Protein AF-X8GVH3-F1 (afdb_monomer_lite)

Structure (mmCIF, N/CA/C/O backbone):
data_AF-X8GVH3-F1
#
_entry.id   AF-X8GVH3-F1
#
loop_
_atom_site.group_PDB
_atom_site.id
_atom_site.type_symbol
_atom_site.label_atom_id
_atom_site.label_alt_id
_atom_site.label_comp_id
_atom_site.label_asym_id
_atom_site.label_entity_id
_atom_site.label_seq_id
_atom_site.pdbx_PDB_ins_code
_atom_site.Cartn_x
_atom_site.Cartn_y
_atom_site.Cartn_z
_atom_site.occupancy
_atom_site.B_iso_or_equiv
_atom_site.auth_seq_id
_atom_site.auth_comp_id
_atom_site.auth_asym_id
_atom_site.auth_atom_id
_atom_site.pdbx_PDB_model_num
ATOM 1 N N . MET A 1 1 ? 8.259 3.656 -16.405 1.00 79.50 1 MET A N 1
ATOM 2 C CA . MET A 1 1 ? 8.261 3.577 -14.925 1.00 79.50 1 MET A CA 1
ATOM 3 C C . MET A 1 1 ? 7.581 4.824 -14.394 1.00 79.50 1 MET A C 1
ATOM 5 O O . MET A 1 1 ? 7.848 5.890 -14.930 1.00 79.50 1 MET A O 1
ATOM 9 N N . ALA A 1 2 ? 6.696 4.694 -13.407 1.00 92.88 2 ALA A N 1
ATOM 10 C CA . ALA A 1 2 ? 6.091 5.832 -12.715 1.00 92.88 2 ALA A CA 1
ATOM 11 C C . ALA A 1 2 ? 6.747 5.992 -11.336 1.00 92.88 2 ALA A C 1
ATOM 13 O O . ALA A 1 2 ? 7.134 4.994 -10.727 1.00 92.88 2 ALA A O 1
ATOM 14 N N . VAL A 1 3 ? 6.887 7.230 -10.863 1.00 92.75 3 VAL A N 1
ATOM 15 C CA . VAL A 1 3 ? 7.466 7.549 -9.550 1.00 92.75 3 VAL A CA 1
ATOM 16 C C . VAL A 1 3 ? 6.364 8.101 -8.657 1.00 92.75 3 VAL A C 1
ATOM 18 O O . VAL A 1 3 ? 5.606 8.970 -9.081 1.00 92.75 3 VAL A O 1
ATOM 21 N N . ILE A 1 4 ? 6.282 7.600 -7.425 1.00 93.69 4 ILE A N 1
ATOM 22 C CA . ILE A 1 4 ? 5.334 8.066 -6.411 1.00 93.69 4 ILE A CA 1
ATOM 23 C C . ILE A 1 4 ? 6.146 8.601 -5.231 1.00 93.69 4 ILE A C 1
ATOM 25 O O . ILE A 1 4 ? 6.914 7.859 -4.623 1.00 93.69 4 ILE A O 1
ATOM 29 N N . ASN A 1 5 ? 5.960 9.880 -4.907 1.00 94.00 5 ASN A N 1
ATOM 30 C CA . ASN A 1 5 ? 6.576 10.523 -3.749 1.00 94.00 5 ASN A CA 1
ATOM 31 C C . ASN A 1 5 ? 5.524 10.684 -2.651 1.00 94.00 5 ASN A C 1
ATOM 33 O O . ASN A 1 5 ? 4.520 11.365 -2.853 1.00 94.00 5 ASN A O 1
ATOM 37 N N . ILE A 1 6 ? 5.756 10.067 -1.494 1.00 91.75 6 ILE A N 1
ATOM 38 C CA . ILE A 1 6 ? 4.826 10.083 -0.360 1.00 91.75 6 ILE A CA 1
ATOM 39 C C . ILE A 1 6 ? 5.539 10.701 0.837 1.00 91.75 6 ILE A C 1
ATOM 41 O O . ILE A 1 6 ? 6.643 10.286 1.187 1.00 91.75 6 ILE A O 1
ATOM 45 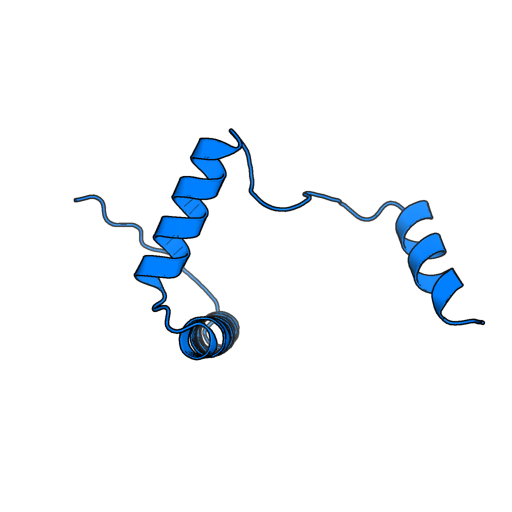N N . ARG A 1 7 ? 4.898 11.680 1.481 1.00 95.19 7 ARG A N 1
ATOM 46 C CA . ARG A 1 7 ? 5.331 12.175 2.788 1.00 95.19 7 ARG A CA 1
ATOM 47 C C . ARG A 1 7 ? 4.707 11.301 3.869 1.00 95.19 7 ARG A C 1
ATOM 49 O O . ARG A 1 7 ? 3.494 11.133 3.900 1.00 95.19 7 ARG A O 1
ATOM 56 N N . VAL A 1 8 ? 5.540 10.778 4.755 1.00 94.19 8 VAL A N 1
ATOM 57 C CA . VAL A 1 8 ? 5.137 9.939 5.885 1.00 94.19 8 VAL A CA 1
ATOM 58 C C . VAL A 1 8 ? 5.933 10.369 7.113 1.00 94.19 8 VAL A C 1
ATOM 60 O O . VAL A 1 8 ? 7.022 10.921 6.971 1.00 94.19 8 VAL A O 1
ATOM 63 N N . ASN A 1 9 ? 5.375 10.161 8.304 1.00 97.81 9 ASN A N 1
ATOM 64 C CA . ASN A 1 9 ? 6.109 10.348 9.552 1.00 97.81 9 ASN A CA 1
ATOM 65 C C . ASN A 1 9 ? 7.242 9.303 9.652 1.00 97.81 9 ASN A C 1
ATOM 67 O O . ASN A 1 9 ? 7.056 8.145 9.269 1.00 97.81 9 ASN A O 1
ATOM 71 N N . ASP A 1 10 ? 8.403 9.708 10.165 1.00 96.88 10 ASP A N 1
ATOM 72 C CA . ASP A 1 10 ? 9.579 8.845 10.296 1.00 96.88 10 ASP A CA 1
ATOM 73 C C . ASP A 1 10 ? 9.331 7.618 11.188 1.00 96.88 10 ASP A C 1
ATOM 75 O O . ASP A 1 10 ? 9.807 6.525 10.871 1.00 96.88 10 ASP A O 1
ATOM 79 N N . GLU A 1 11 ? 8.546 7.761 12.257 1.00 97.25 11 GLU A N 1
ATOM 80 C CA . GLU A 1 11 ? 8.171 6.658 13.150 1.00 97.25 11 GLU A CA 1
ATOM 81 C C . GLU A 1 11 ? 7.324 5.624 12.404 1.00 97.25 11 GLU A C 1
ATOM 83 O O . GLU A 1 11 ? 7.672 4.443 12.366 1.00 97.25 11 GLU A O 1
ATOM 88 N N . VAL A 1 12 ? 6.295 6.088 11.685 1.00 96.38 12 VAL A N 1
ATOM 89 C CA . VAL A 1 12 ? 5.421 5.234 10.862 1.00 96.38 12 VAL A CA 1
ATOM 90 C C . VAL A 1 12 ? 6.227 4.484 9.802 1.00 96.38 12 VAL A C 1
ATOM 92 O O . VAL A 1 12 ? 6.026 3.288 9.590 1.00 96.38 12 VAL A O 1
ATOM 95 N N . LYS A 1 13 ? 7.178 5.161 9.146 1.00 95.44 13 LYS A N 1
ATOM 96 C CA . LYS A 1 13 ? 8.068 4.523 8.169 1.00 95.44 13 LYS A CA 1
ATOM 97 C C . LYS A 1 13 ? 8.905 3.419 8.816 1.00 95.44 13 LYS A C 1
ATOM 99 O O . LYS A 1 13 ? 9.028 2.337 8.245 1.00 95.44 13 LYS A O 1
ATOM 104 N N . LYS A 1 14 ? 9.487 3.683 9.986 1.00 96.94 14 LYS A N 1
ATOM 105 C CA . LYS A 1 14 ? 10.357 2.734 10.691 1.00 96.94 14 LYS A CA 1
ATOM 106 C C . LYS A 1 14 ? 9.587 1.496 11.157 1.00 96.94 14 LYS A C 1
ATOM 108 O O . LYS A 1 14 ? 10.085 0.375 11.016 1.00 96.94 14 LYS A O 1
ATOM 113 N N . GLU A 1 15 ? 8.375 1.685 11.670 1.00 97.50 15 GLU A N 1
ATOM 114 C CA . GLU A 1 15 ? 7.479 0.592 12.055 1.00 97.50 15 GLU A CA 1
ATOM 115 C C . GLU A 1 15 ? 7.082 -0.258 10.844 1.00 97.50 15 GLU A C 1
ATOM 117 O O . GLU A 1 15 ? 7.282 -1.475 10.854 1.00 97.50 15 GLU A O 1
ATOM 122 N N . ALA A 1 16 ? 6.620 0.378 9.763 1.00 96.25 16 ALA A N 1
ATOM 123 C CA . ALA A 1 16 ? 6.258 -0.315 8.529 1.00 96.25 16 ALA A CA 1
ATOM 124 C C . ALA A 1 16 ? 7.442 -1.100 7.938 1.00 96.25 16 ALA A C 1
ATOM 126 O O . ALA A 1 16 ? 7.291 -2.263 7.569 1.00 96.25 16 ALA A O 1
ATOM 127 N N . GLU A 1 17 ? 8.644 -0.514 7.907 1.00 95.94 17 GLU A N 1
ATOM 128 C CA . GLU A 1 17 ? 9.851 -1.213 7.457 1.00 95.94 17 GLU A CA 1
ATOM 129 C C . GLU A 1 17 ? 10.169 -2.444 8.306 1.00 95.94 17 GLU A C 1
ATOM 131 O O . GLU A 1 17 ? 10.621 -3.451 7.766 1.00 95.94 17 GLU A O 1
ATOM 136 N N . THR A 1 18 ? 9.951 -2.376 9.618 1.00 97.19 18 THR A N 1
ATOM 137 C CA . THR A 1 18 ? 10.208 -3.501 10.525 1.00 97.19 18 THR A CA 1
ATOM 138 C C . THR A 1 18 ? 9.243 -4.650 10.242 1.00 97.19 18 THR A C 1
ATOM 140 O O 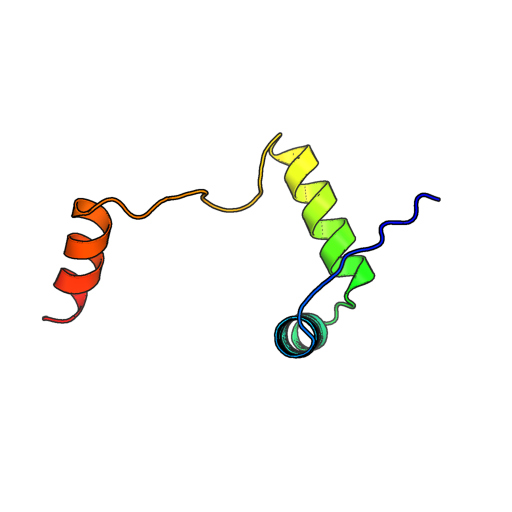. THR A 1 18 ? 9.673 -5.798 10.115 1.00 97.19 18 THR A O 1
ATOM 143 N N . ILE A 1 19 ? 7.958 -4.333 10.060 1.00 97.06 19 ILE A N 1
ATOM 144 C CA . ILE A 1 19 ? 6.913 -5.302 9.713 1.00 97.06 19 ILE A CA 1
ATOM 145 C C . ILE A 1 19 ? 7.190 -5.926 8.343 1.00 97.06 19 ILE A C 1
ATOM 147 O O . ILE A 1 19 ? 7.150 -7.140 8.185 1.00 97.06 19 ILE A O 1
ATOM 151 N N . PHE A 1 20 ? 7.510 -5.124 7.329 1.00 96.56 20 PHE A N 1
ATOM 152 C CA . PHE A 1 20 ? 7.761 -5.668 5.996 1.00 96.56 20 PHE A CA 1
ATOM 153 C C . PHE A 1 20 ? 9.036 -6.507 5.952 1.00 96.56 20 PHE A C 1
ATOM 155 O O . PHE A 1 20 ? 9.025 -7.570 5.334 1.00 96.56 20 PHE A O 1
ATOM 162 N N . LYS A 1 21 ? 10.097 -6.116 6.670 1.00 96.25 21 LYS A N 1
ATOM 163 C CA . LYS A 1 21 ? 11.323 -6.921 6.773 1.00 96.25 21 LYS A CA 1
ATOM 164 C C . LYS A 1 21 ? 11.074 -8.279 7.422 1.00 96.25 21 LYS A C 1
ATOM 166 O O . LYS A 1 21 ? 11.623 -9.263 6.934 1.00 96.25 21 LYS A O 1
ATOM 171 N N . SER A 1 22 ? 10.243 -8.364 8.465 1.00 96.88 22 SER A N 1
ATOM 172 C CA . SER A 1 22 ? 9.907 -9.660 9.079 1.00 96.88 22 SER A CA 1
ATOM 173 C C . SER A 1 22 ? 9.109 -10.570 8.136 1.00 96.88 22 SER A C 1
ATOM 175 O O . SER A 1 22 ? 9.209 -11.789 8.234 1.00 96.88 22 SER A O 1
ATOM 177 N N . LEU A 1 23 ? 8.394 -9.982 7.171 1.00 95.88 23 LEU A N 1
ATOM 178 C CA . LEU A 1 23 ? 7.707 -10.680 6.080 1.00 95.88 23 LEU A CA 1
ATOM 179 C C . LEU A 1 23 ? 8.600 -10.934 4.847 1.00 95.88 23 LEU A C 1
ATOM 181 O O . LEU A 1 23 ? 8.121 -11.469 3.849 1.00 95.88 23 LEU A O 1
ATOM 185 N N . GLY A 1 24 ? 9.880 -10.542 4.876 1.00 95.75 24 GLY A N 1
ATOM 186 C CA . GLY A 1 24 ? 10.802 -10.678 3.741 1.00 95.75 24 GLY A CA 1
ATOM 187 C C . GLY A 1 24 ? 10.551 -9.689 2.593 1.00 95.75 24 GLY A C 1
ATOM 188 O O . GLY A 1 24 ? 10.984 -9.921 1.465 1.00 95.75 24 GLY A O 1
ATOM 189 N N . LEU A 1 25 ? 9.850 -8.586 2.859 1.00 96.81 25 LEU A N 1
ATOM 190 C CA . LEU A 1 25 ? 9.474 -7.563 1.887 1.00 96.81 25 LEU A CA 1
ATOM 191 C C . LEU A 1 25 ? 10.224 -6.249 2.136 1.00 96.81 25 LEU A C 1
ATOM 193 O O . LEU A 1 25 ? 10.537 -5.876 3.265 1.00 96.81 25 LEU A O 1
ATOM 197 N N . ASN A 1 26 ? 10.461 -5.496 1.063 1.00 94.81 26 ASN A N 1
ATOM 198 C CA . ASN A 1 26 ? 10.866 -4.094 1.159 1.00 94.81 26 ASN A CA 1
ATOM 199 C C . ASN A 1 26 ? 9.658 -3.165 0.933 1.00 94.81 26 ASN A C 1
ATOM 201 O O . ASN A 1 26 ? 8.619 -3.596 0.425 1.00 94.81 26 ASN A O 1
ATOM 205 N N . MET A 1 27 ? 9.810 -1.879 1.273 1.00 94.00 27 MET A N 1
ATOM 206 C CA . MET A 1 27 ? 8.746 -0.873 1.121 1.00 94.00 27 MET A CA 1
ATOM 207 C C . MET A 1 27 ? 8.178 -0.826 -0.301 1.00 94.00 27 MET A C 1
ATOM 209 O O . MET A 1 27 ? 6.965 -0.783 -0.479 1.00 94.00 27 MET A O 1
ATOM 213 N N . SER A 1 28 ? 9.029 -0.876 -1.326 1.00 94.25 28 SER A N 1
ATOM 214 C CA . SER A 1 28 ? 8.592 -0.797 -2.723 1.00 94.25 28 SER A CA 1
ATOM 215 C C . SER A 1 28 ? 7.739 -1.997 -3.137 1.00 94.25 28 SER A C 1
ATOM 217 O O . SER A 1 28 ? 6.751 -1.836 -3.851 1.00 94.25 28 SER A O 1
ATOM 219 N N . VAL A 1 29 ? 8.091 -3.207 -2.697 1.00 96.06 29 VAL A N 1
ATOM 220 C CA . VAL A 1 29 ? 7.307 -4.421 -2.968 1.00 96.06 29 VAL A CA 1
ATOM 221 C C . VAL A 1 29 ? 5.972 -4.362 -2.231 1.00 96.06 29 VAL A C 1
ATOM 223 O O . VAL A 1 29 ? 4.937 -4.610 -2.848 1.00 96.06 29 VAL A O 1
ATOM 226 N N . ALA A 1 30 ? 5.976 -3.965 -0.955 1.00 95.50 30 ALA A N 1
ATOM 227 C CA . ALA A 1 30 ? 4.757 -3.815 -0.162 1.00 95.50 30 ALA A CA 1
ATOM 228 C C . ALA A 1 30 ? 3.797 -2.775 -0.769 1.00 95.50 30 ALA A C 1
ATOM 230 O O . ALA A 1 30 ? 2.612 -3.056 -0.945 1.00 95.50 30 ALA A O 1
ATOM 231 N N . MET A 1 31 ? 4.308 -1.613 -1.189 1.00 95.12 31 MET A N 1
ATOM 232 C CA . MET A 1 31 ? 3.496 -0.581 -1.841 1.00 95.12 31 MET A CA 1
ATOM 233 C C . MET A 1 31 ? 2.942 -1.036 -3.193 1.00 95.12 31 MET A C 1
ATOM 235 O O . MET A 1 31 ? 1.779 -0.782 -3.498 1.00 95.12 31 MET A O 1
ATOM 239 N N . ASN A 1 32 ? 3.731 -1.756 -3.994 1.00 95.00 32 ASN A N 1
ATOM 240 C CA . ASN A 1 32 ? 3.230 -2.334 -5.242 1.00 95.00 32 ASN A CA 1
ATOM 241 C C . ASN A 1 32 ? 2.125 -3.369 -4.997 1.00 95.00 32 ASN A C 1
ATOM 243 O O . ASN A 1 32 ? 1.157 -3.421 -5.756 1.00 95.00 32 ASN A O 1
ATOM 247 N N . LEU A 1 33 ? 2.253 -4.187 -3.949 1.00 95.69 33 LEU A N 1
ATOM 248 C CA . LEU A 1 33 ? 1.228 -5.156 -3.572 1.00 95.69 33 LEU A CA 1
ATOM 249 C C . LEU A 1 33 ? -0.065 -4.455 -3.145 1.00 95.69 33 LEU A C 1
ATOM 251 O O . LEU A 1 33 ? -1.135 -4.834 -3.617 1.00 95.69 33 LEU A O 1
ATOM 255 N N . PHE A 1 34 ? 0.042 -3.406 -2.326 1.00 94.94 34 PHE A N 1
ATOM 256 C CA . PHE A 1 34 ? -1.093 -2.579 -1.921 1.00 94.94 34 PHE A CA 1
ATOM 257 C C . PHE A 1 34 ? -1.843 -2.024 -3.138 1.00 94.94 34 PHE A C 1
ATOM 259 O O . PHE A 1 34 ? -3.037 -2.262 -3.279 1.00 94.94 34 PHE A O 1
ATOM 266 N N . LEU A 1 35 ? -1.136 -1.382 -4.076 1.00 95.56 35 LEU A N 1
ATOM 267 C CA . LEU A 1 35 ? -1.749 -0.824 -5.287 1.00 95.56 35 LEU A CA 1
ATOM 268 C C . LEU A 1 35 ? -2.433 -1.896 -6.146 1.00 95.56 35 LEU A C 1
ATOM 270 O O . LEU A 1 35 ? -3.551 -1.690 -6.614 1.00 95.56 35 LEU A O 1
ATOM 274 N N . LYS A 1 36 ? -1.799 -3.063 -6.326 1.00 96.44 36 LYS A N 1
ATOM 275 C CA . LYS A 1 36 ? -2.409 -4.192 -7.048 1.00 96.44 36 LYS A CA 1
ATOM 276 C C . LYS A 1 36 ? -3.673 -4.693 -6.360 1.00 96.44 36 LYS A C 1
ATOM 278 O O . LYS A 1 36 ? -4.639 -5.028 -7.041 1.00 96.44 36 LYS A O 1
ATOM 283 N N . LYS A 1 37 ? -3.677 -4.734 -5.028 1.00 96.94 37 LYS A N 1
ATOM 284 C CA . LYS A 1 37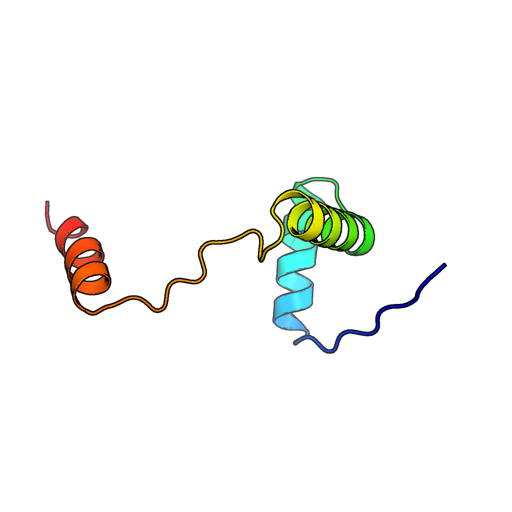 ? -4.846 -5.139 -4.251 1.00 96.94 37 LYS A CA 1
ATOM 285 C C . LYS A 1 37 ? -5.982 -4.124 -4.396 1.00 96.94 37 LYS A C 1
ATOM 287 O O . LYS A 1 37 ? -7.103 -4.554 -4.642 1.00 96.94 37 LYS A O 1
ATOM 292 N N . CYS A 1 38 ? -5.683 -2.819 -4.383 1.00 95.75 38 CYS A N 1
ATOM 293 C CA . CYS A 1 38 ? -6.678 -1.778 -4.665 1.00 95.75 38 CYS A CA 1
ATOM 294 C C . CYS A 1 38 ? -7.328 -1.960 -6.043 1.00 95.75 38 CYS A C 1
ATOM 296 O O . CYS A 1 38 ? -8.546 -1.880 -6.179 1.00 95.75 38 CYS A O 1
ATOM 298 N N . ILE A 1 39 ? -6.511 -2.228 -7.070 1.00 96.00 39 ILE A N 1
ATOM 299 C CA . ILE A 1 39 ? -6.990 -2.464 -8.440 1.00 96.00 39 ILE A CA 1
ATOM 300 C C . ILE A 1 39 ? -7.887 -3.705 -8.485 1.00 96.00 39 ILE A C 1
ATOM 302 O O . ILE A 1 39 ? -8.956 -3.667 -9.083 1.00 96.00 39 ILE A O 1
ATOM 306 N N . ASN A 1 40 ? -7.468 -4.795 -7.839 1.00 96.25 40 ASN A N 1
ATOM 307 C CA . ASN A 1 40 ? -8.211 -6.052 -7.847 1.00 96.25 40 ASN A CA 1
ATOM 308 C C . ASN A 1 40 ? -9.567 -5.954 -7.133 1.00 96.25 40 ASN A C 1
ATOM 310 O O . ASN A 1 40 ? -10.513 -6.629 -7.522 1.00 96.25 40 ASN A O 1
ATOM 314 N N . GLU A 1 41 ? -9.659 -5.146 -6.079 1.00 94.62 41 GLU A N 1
ATOM 315 C CA . GLU A 1 41 ? -10.899 -4.956 -5.317 1.00 94.62 41 GLU A CA 1
ATOM 316 C C . GLU A 1 41 ? -11.744 -3.786 -5.823 1.00 94.62 41 GLU A C 1
ATOM 318 O O . GLU A 1 41 ? -12.848 -3.576 -5.329 1.00 94.62 41 GLU A O 1
ATOM 323 N N . ASN A 1 42 ? -11.245 -3.030 -6.808 1.00 92.81 42 ASN A N 1
ATOM 324 C CA . ASN A 1 42 ? -11.845 -1.781 -7.269 1.00 92.81 42 ASN A CA 1
ATOM 325 C C . ASN A 1 42 ? -12.185 -0.834 -6.096 1.00 92.81 42 ASN A C 1
ATOM 327 O O . ASN A 1 42 ? -13.266 -0.248 -6.032 1.00 92.81 42 ASN A O 1
ATOM 331 N N . GLY A 1 43 ? -11.267 -0.730 -5.131 1.00 90.94 43 GLY A N 1
ATOM 332 C CA . GLY A 1 43 ? -11.507 -0.069 -3.851 1.00 90.94 43 GLY A CA 1
ATOM 333 C C . GLY A 1 43 ? -10.265 -0.009 -2.965 1.00 90.94 43 GLY A C 1
ATOM 334 O O . GLY A 1 43 ? -9.158 -0.322 -3.399 1.00 90.94 43 GLY A O 1
ATOM 335 N N . ILE A 1 44 ? -10.435 0.428 -1.717 1.00 91.12 44 ILE A N 1
ATOM 336 C CA . ILE A 1 44 ? -9.360 0.420 -0.721 1.00 91.12 44 ILE A CA 1
ATOM 337 C C . ILE A 1 44 ? -9.334 -0.954 -0.032 1.00 91.12 44 ILE A C 1
ATOM 339 O O . ILE A 1 44 ? -10.377 -1.383 0.456 1.00 91.12 44 ILE A O 1
ATOM 343 N N . PRO A 1 45 ? -8.171 -1.627 0.059 1.00 89.06 45 PRO A N 1
ATOM 344 C CA . PRO A 1 45 ? -8.078 -3.020 0.481 1.00 89.06 45 PRO A CA 1
ATOM 345 C C . PRO A 1 45 ? -8.000 -3.181 1.999 1.00 89.06 45 PRO A C 1
ATOM 347 O O . PRO A 1 45 ? -7.149 -3.889 2.541 1.00 89.06 45 PRO A O 1
ATOM 350 N N . PHE A 1 46 ? -8.865 -2.450 2.687 1.00 86.88 46 PHE A N 1
ATOM 351 C CA . PHE A 1 46 ? -9.130 -2.551 4.109 1.00 86.88 46 PHE A CA 1
ATOM 352 C C . PHE A 1 46 ? -10.508 -1.959 4.392 1.00 86.88 46 PHE A C 1
ATOM 354 O O . PHE A 1 46 ? -10.981 -1.069 3.685 1.00 86.88 46 PHE A O 1
ATOM 361 N N . ASP A 1 47 ? -11.144 -2.440 5.455 1.00 82.44 47 ASP A N 1
ATOM 362 C CA . ASP A 1 47 ? -12.456 -1.960 5.872 1.00 82.44 47 ASP A CA 1
ATOM 363 C C . ASP A 1 47 ? -12.395 -0.472 6.255 1.00 82.44 47 ASP A C 1
ATOM 365 O O . ASP A 1 47 ? -11.885 -0.100 7.314 1.00 82.44 47 ASP A O 1
ATOM 369 N N . LEU A 1 48 ? -12.968 0.389 5.413 1.00 71.06 48 LEU A N 1
ATOM 370 C CA . LEU A 1 48 ? -13.179 1.807 5.708 1.00 71.06 48 LEU A CA 1
ATOM 371 C C . LEU A 1 48 ? -14.360 1.969 6.674 1.00 71.06 48 LEU A C 1
ATOM 373 O O . LEU A 1 48 ? -15.446 2.398 6.290 1.00 71.06 48 LEU A O 1
ATOM 377 N N . LYS A 1 49 ? -14.173 1.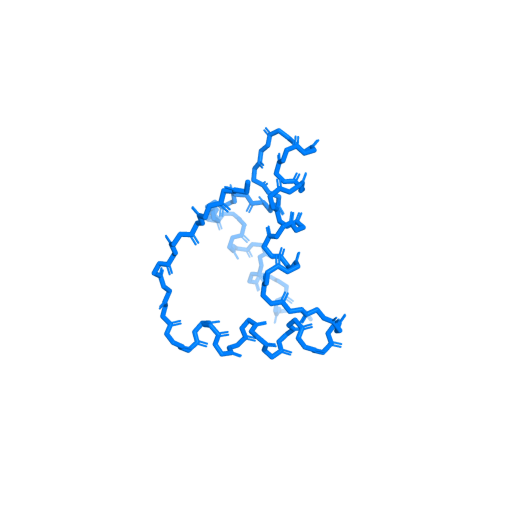589 7.938 1.00 66.44 49 LYS A N 1
ATOM 378 C CA . LYS A 1 49 ? -15.175 1.794 8.990 1.00 66.44 49 LYS A CA 1
ATOM 379 C C . LYS A 1 49 ? -14.811 3.033 9.799 1.00 66.44 49 LYS A C 1
ATOM 381 O O . LYS A 1 49 ? -13.763 3.071 10.434 1.00 66.44 49 LYS A O 1
ATOM 386 N N . ILE A 1 50 ? -15.705 4.01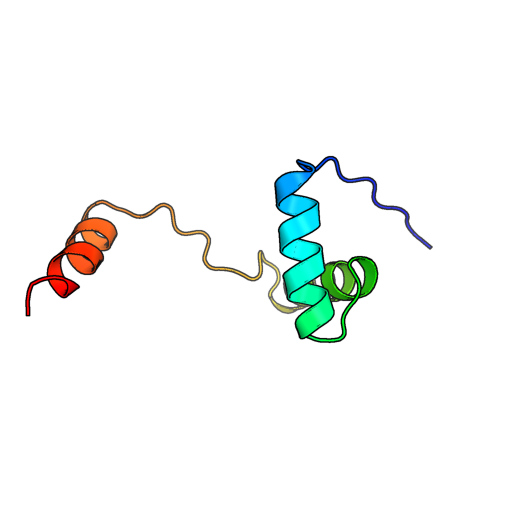9 9.831 1.00 63.06 50 ILE A N 1
ATOM 387 C CA . ILE A 1 50 ? -15.791 4.926 10.980 1.00 63.06 50 ILE A CA 1
ATOM 388 C C . ILE A 1 50 ? -16.509 4.101 12.053 1.00 63.06 50 ILE A C 1
ATOM 390 O O . ILE A 1 50 ? -17.659 3.727 11.808 1.00 63.06 50 ILE A O 1
ATOM 394 N N . PRO A 1 51 ? -15.868 3.734 13.180 1.00 60.38 51 PRO A N 1
ATOM 395 C CA . PRO A 1 51 ? -16.541 2.955 14.209 1.00 60.38 51 PRO A CA 1
ATOM 396 C C . PRO A 1 51 ? -17.785 3.725 14.653 1.00 60.38 51 PRO A C 1
ATOM 398 O O . PRO A 1 51 ? -17.682 4.826 15.193 1.00 60.38 51 PRO A O 1
ATOM 401 N N . ASN A 1 52 ? -18.968 3.184 14.370 1.00 65.06 52 ASN A N 1
ATOM 402 C CA . ASN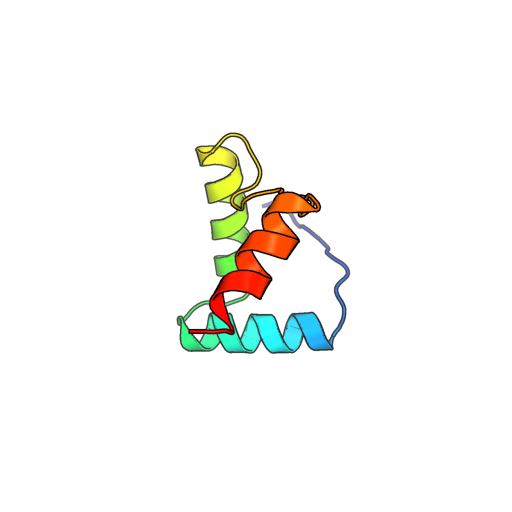 A 1 52 ? -20.196 3.732 14.923 1.00 65.06 52 ASN A CA 1
ATOM 403 C C . ASN A 1 52 ? -20.282 3.338 16.408 1.00 65.06 52 ASN A C 1
ATOM 405 O O . ASN A 1 52 ? -19.594 2.418 16.860 1.00 65.06 52 ASN A O 1
ATOM 409 N N . ARG A 1 53 ? -21.111 4.051 17.179 1.00 64.38 53 ARG A N 1
ATOM 410 C CA . ARG A 1 53 ? -21.215 3.854 18.635 1.00 64.38 53 ARG A CA 1
ATOM 411 C C . ARG A 1 53 ? -21.487 2.391 19.009 1.00 64.38 53 ARG A C 1
ATOM 413 O O . ARG A 1 53 ? -20.883 1.874 19.936 1.00 64.38 53 ARG A O 1
ATOM 420 N N . GLU A 1 54 ? -22.300 1.709 18.210 1.00 66.12 54 GLU A N 1
ATOM 421 C CA . GLU A 1 54 ? -22.649 0.295 18.377 1.00 66.12 54 GLU A CA 1
ATOM 422 C C . GLU A 1 54 ? -21.443 -0.649 18.185 1.00 66.12 54 GLU A C 1
ATOM 424 O O . GLU A 1 54 ? -21.267 -1.606 18.938 1.00 66.12 54 GLU A O 1
ATOM 429 N N . THR A 1 55 ? -20.547 -0.347 17.238 1.00 64.50 55 THR A N 1
ATOM 430 C CA . THR A 1 55 ? -19.299 -1.106 17.033 1.00 64.50 55 THR A CA 1
ATOM 431 C C . THR A 1 55 ? -18.328 -0.910 18.200 1.00 64.50 55 THR A C 1
ATOM 433 O O . THR A 1 55 ? -17.660 -1.861 18.603 1.00 64.50 55 THR A O 1
ATOM 436 N N . ILE A 1 56 ? -18.270 0.298 18.772 1.00 65.88 56 ILE A N 1
ATOM 437 C CA . ILE A 1 56 ? -17.442 0.599 19.952 1.00 65.88 56 ILE A CA 1
ATOM 438 C C . ILE A 1 56 ? -17.962 -0.182 21.168 1.00 65.88 56 ILE A C 1
ATOM 440 O O . ILE A 1 56 ? -17.196 -0.906 21.805 1.00 65.88 56 ILE A O 1
ATOM 444 N N . GLU A 1 57 ? -19.270 -0.125 21.427 1.00 66.31 57 GLU A N 1
ATOM 445 C CA . GLU A 1 57 ? -19.927 -0.832 22.536 1.00 66.31 57 GLU A CA 1
ATOM 446 C C . GLU A 1 57 ? -19.744 -2.365 22.433 1.00 66.31 57 GLU A C 1
ATOM 448 O O . GLU A 1 57 ? -19.446 -3.033 23.428 1.00 66.31 57 GLU A O 1
ATOM 453 N N . ALA A 1 58 ? -19.817 -2.939 21.225 1.00 67.94 58 ALA A N 1
ATOM 454 C CA . ALA A 1 58 ? -19.591 -4.371 20.999 1.00 67.94 58 ALA A CA 1
ATOM 455 C C . ALA A 1 58 ? -18.124 -4.811 21.202 1.00 67.94 58 ALA A C 1
ATOM 457 O O . ALA A 1 58 ? -17.864 -5.954 21.596 1.00 67.94 58 ALA A O 1
ATOM 458 N N . MET A 1 59 ? -17.152 -3.929 20.944 1.00 64.31 59 MET A N 1
ATOM 459 C CA . MET A 1 59 ? -15.730 -4.191 21.209 1.00 64.31 59 MET A CA 1
ATOM 460 C C . MET A 1 59 ? -15.398 -4.084 22.705 1.00 64.31 59 MET A C 1
ATOM 462 O O . MET A 1 59 ? -14.580 -4.860 23.203 1.00 64.31 59 MET A O 1
ATOM 466 N N . GLU A 1 60 ? -16.058 -3.184 23.438 1.00 63.44 60 GLU A N 1
ATOM 467 C CA . GLU A 1 60 ? -15.903 -3.031 24.892 1.00 63.44 60 GLU A CA 1
ATOM 468 C C . GLU A 1 60 ? -16.595 -4.153 25.683 1.00 63.44 60 GLU A C 1
ATOM 470 O O . GLU A 1 60 ? -16.042 -4.642 26.672 1.00 63.44 60 GLU A O 1
ATOM 475 N N . GLY A 1 61 ? -17.740 -4.651 25.203 1.00 57.38 61 GLY A N 1
ATOM 476 C CA . GLY A 1 61 ? -18.466 -5.767 25.818 1.00 57.38 61 GLY A CA 1
ATOM 477 C C . GLY A 1 61 ? -17.675 -7.082 25.891 1.00 57.38 61 GLY A C 1
ATOM 478 O O . GLY A 1 61 ? -17.913 -7.893 26.785 1.00 57.38 61 GLY A O 1
ATOM 479 N N . ARG A 1 62 ? -16.677 -7.288 25.016 1.00 55.22 62 ARG A N 1
ATOM 480 C CA . ARG A 1 62 ? -15.802 -8.479 25.045 1.00 55.22 62 ARG A CA 1
ATOM 481 C C . ARG A 1 62 ? -14.714 -8.450 26.123 1.00 55.22 62 ARG A C 1
ATOM 483 O O . ARG A 1 62 ? -14.089 -9.480 26.340 1.00 55.22 62 ARG A O 1
ATOM 490 N N . LYS A 1 63 ? -14.478 -7.326 26.811 1.00 52.31 63 LYS A N 1
ATOM 491 C CA . LYS A 1 63 ? -13.494 -7.254 27.912 1.00 52.31 63 LYS A CA 1
ATOM 492 C C . LYS A 1 63 ? -14.052 -7.675 29.281 1.00 52.31 63 LYS A C 1
ATOM 494 O O . LYS A 1 63 ? -13.316 -7.591 30.261 1.00 52.31 63 LYS A O 1
ATOM 499 N N . LYS A 1 64 ? -15.320 -8.100 29.377 1.00 47.75 64 LYS A N 1
ATOM 500 C CA . LYS A 1 64 ? -15.977 -8.389 30.667 1.00 47.75 64 LYS A CA 1
ATOM 501 C C . LYS A 1 64 ? -16.530 -9.814 30.836 1.00 47.75 64 LYS A C 1
ATOM 503 O O . LYS A 1 64 ? -17.424 -9.990 31.655 1.00 47.75 64 LYS A O 1
ATOM 508 N N . ASN A 1 65 ? -15.997 -10.807 30.122 1.00 41.34 65 ASN A N 1
ATOM 509 C CA . ASN A 1 65 ? -16.211 -12.228 30.436 1.00 41.34 65 ASN A CA 1
ATOM 510 C C . ASN A 1 65 ? -14.880 -12.970 30.481 1.00 41.34 65 ASN A C 1
ATOM 512 O O . ASN A 1 65 ? -14.105 -12.807 29.512 1.00 41.34 65 ASN A O 1
#

pLDDT: mean 85.23, std 15.64, range [41.34, 97.81]

Secondary structure (DSSP, 8-state):
---------HHHHHHHHHHHHHTT--HHHHHHHHHHHHHHHTS-SS------HHHHHHHHHTT--

Sequence (65 aa):
MAVINIRVNDEVKKEAETIFKSLGLNMSVAMNLFLKKCINENGIPFDLKIPNRETIEAMEGRKKN

Radius of gyration: 16.65 Å; chains: 1; bounding box: 34×24×46 Å

Foldseek 3Di:
DDDDDDDDDPVVQVVVQVVQVVVVHGPVRVVVVQVVCCVVVVHHNDDPDPQDPVNVVVVVVVVPD